Protein AF-V5IKY0-F1 (afdb_monomer)

Organism: Neurospora crassa (strain ATCC 24698 / 74-OR23-1A / CBS 708.71 / DSM 1257 / FGSC 987) (NCBI:txid367110)

Solvent-accessible surface area (backbone atoms only — not comparable to full-atom values): 5507 Å² total; per-residue (Å²): 133,89,80,77,72,56,69,64,59,56,53,51,50,48,50,53,59,72,64,50,70,71,56,73,62,56,50,49,55,54,49,50,49,47,51,54,20,26,49,53,33,46,46,25,71,75,68,66,54,71,78,60,43,70,78,76,24,55,97,40,69,65,51,28,53,50,50,53,53,44,34,50,51,6,44,52,51,47,53,51,50,51,54,50,45,69,68,35,95,85,50,78,88,82,126

Mean predicted aligned error: 13.79 Å

InterPro domains:
  IPR013726 Mitofissin [PF08520] (23-93)
  IPR013726 Mitofissin [PTHR28075] (22-95)

Secondary structure (DSSP, 8-state):
------HHHHHHHHHHHHT---HHHHHHHHHHHHHHHHHHHHHHHHH-----HHHHHTT-HHHHHHHHHHHHHHHHHHHHHHHHHHHSTTS----

pLDDT: mean 70.89, std 10.02, range [42.72, 86.12]

Sequence (95 aa):
MVVGTPKFLASLALLFFILRPNLGRLSHYAFDAVLLSAFLAGMKRSTGLTFKTDKVAGENKEVGKWVDKYLGVGEWVMDQSVAIAGSSGWFDRTR

Foldseek 3Di:
DDPPPPVVVVVVVVVVVVVPPPCVVVVVVVVVLLVVLLVLLVCCVVVVDDPPLCVVQPVNPVSSVVNVVSNVSSVVVNVVVVVVLVVDPPDDPDD

Structure (mmCIF, N/CA/C/O backbone):
data_AF-V5IKY0-F1
#
_entry.id   AF-V5IKY0-F1
#
loop_
_atom_site.group_PDB
_atom_site.id
_atom_site.type_symbol
_atom_site.label_atom_id
_atom_site.label_alt_id
_atom_site.label_comp_id
_atom_site.label_asym_id
_atom_site.label_entity_id
_atom_site.label_seq_id
_atom_site.pdbx_PDB_ins_code
_atom_site.Cartn_x
_atom_site.Cartn_y
_atom_site.Cartn_z
_atom_site.occupancy
_atom_site.B_iso_or_equiv
_atom_site.auth_seq_id
_atom_site.auth_comp_id
_atom_site.auth_asym_id
_atom_site.auth_atom_id
_atom_site.pdbx_PDB_model_num
ATOM 1 N N . MET A 1 1 ? 48.083 -25.602 20.520 1.00 42.72 1 MET A N 1
ATOM 2 C CA . MET A 1 1 ? 48.147 -24.221 19.993 1.00 42.72 1 MET A CA 1
ATOM 3 C C . MET A 1 1 ? 46.883 -23.497 20.420 1.00 42.72 1 MET A C 1
ATOM 5 O O . MET A 1 1 ? 45.794 -23.942 20.092 1.00 42.72 1 MET A O 1
ATOM 9 N N . VAL A 1 2 ? 47.042 -22.470 21.251 1.00 53.22 2 VAL A N 1
ATOM 10 C CA . VAL A 1 2 ? 45.965 -21.684 21.863 1.00 53.22 2 VAL A CA 1
ATOM 11 C C . VAL A 1 2 ? 45.316 -20.812 20.791 1.00 53.22 2 VAL A C 1
ATOM 13 O O . VAL A 1 2 ? 45.940 -19.869 20.321 1.00 53.22 2 VAL A O 1
ATOM 16 N N . VAL A 1 3 ? 44.064 -21.087 20.430 1.00 61.19 3 VAL A N 1
ATOM 17 C CA . VAL A 1 3 ? 43.195 -20.067 19.826 1.00 61.19 3 VAL A CA 1
ATOM 18 C C . VAL A 1 3 ? 42.162 -19.714 20.883 1.00 61.19 3 VAL A C 1
ATOM 20 O O . VAL A 1 3 ? 41.017 -20.150 20.857 1.00 61.19 3 VAL A O 1
ATOM 23 N N . GLY A 1 4 ? 42.622 -18.982 21.898 1.00 61.62 4 GLY A N 1
ATOM 24 C CA . GLY A 1 4 ? 41.743 -18.335 22.856 1.00 61.62 4 GLY A CA 1
ATOM 25 C C . GLY A 1 4 ? 41.001 -17.234 22.119 1.00 61.62 4 GLY A C 1
ATOM 26 O O . GLY A 1 4 ? 41.492 -16.112 22.033 1.00 61.62 4 GLY A O 1
ATOM 27 N N . THR A 1 5 ? 39.845 -17.559 21.543 1.00 63.78 5 THR A N 1
ATOM 28 C CA . THR A 1 5 ? 38.942 -16.546 21.002 1.00 63.78 5 THR A CA 1
ATOM 29 C C . THR A 1 5 ? 38.670 -15.538 22.119 1.00 63.78 5 THR A C 1
ATOM 31 O O . THR A 1 5 ? 38.239 -15.952 23.203 1.00 63.78 5 THR A O 1
ATOM 34 N N . PRO A 1 6 ? 38.946 -14.239 21.923 1.00 71.88 6 PRO A N 1
ATOM 35 C CA . PRO A 1 6 ? 38.710 -13.254 22.965 1.00 71.88 6 PRO A CA 1
ATOM 36 C C . PRO A 1 6 ? 37.224 -13.298 23.326 1.00 71.88 6 PRO A C 1
ATOM 38 O O . PRO A 1 6 ? 36.358 -13.190 22.458 1.00 71.88 6 PRO A O 1
ATOM 41 N N . LYS A 1 7 ? 36.924 -13.472 24.617 1.00 71.25 7 LYS A N 1
ATOM 42 C CA . LYS A 1 7 ? 35.554 -13.571 25.160 1.00 71.25 7 LYS A CA 1
ATOM 43 C C . LYS A 1 7 ? 34.662 -12.402 24.700 1.00 71.25 7 LYS A C 1
ATOM 45 O O . LYS A 1 7 ? 33.454 -12.557 24.564 1.00 71.25 7 LYS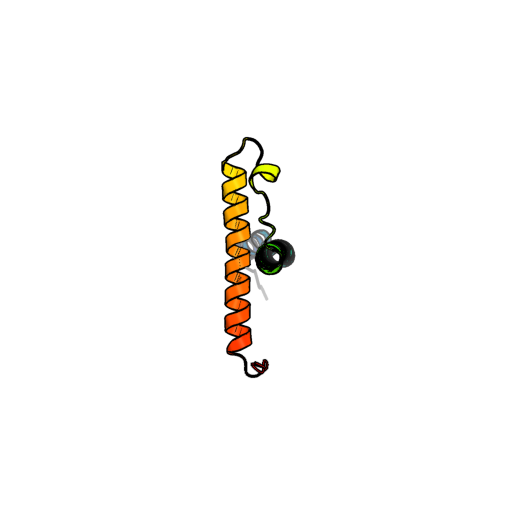 A O 1
ATOM 50 N N . PHE A 1 8 ? 35.280 -11.260 24.388 1.00 73.44 8 PHE A N 1
ATOM 51 C CA . PHE A 1 8 ? 34.653 -10.086 23.784 1.00 73.44 8 PHE A CA 1
ATOM 52 C C . PHE A 1 8 ? 34.068 -10.343 22.386 1.00 73.44 8 PHE A C 1
ATOM 54 O O . PHE A 1 8 ? 32.939 -9.941 22.126 1.00 73.44 8 PHE A O 1
ATOM 61 N N . LEU A 1 9 ? 34.781 -11.057 21.506 1.00 77.00 9 LEU A N 1
ATOM 62 C CA . LEU A 1 9 ? 34.274 -11.389 20.169 1.00 77.00 9 LEU A CA 1
ATOM 63 C C . LEU A 1 9 ? 33.105 -12.376 20.237 1.00 77.00 9 LEU A C 1
ATOM 65 O O . LEU A 1 9 ? 32.159 -12.239 19.470 1.00 77.00 9 LEU A O 1
ATOM 69 N N . ALA A 1 10 ? 33.129 -13.319 21.184 1.00 80.25 10 ALA A N 1
ATOM 70 C CA . ALA A 1 10 ? 32.004 -14.223 21.417 1.00 80.25 10 ALA A CA 1
ATOM 71 C C . ALA A 1 10 ? 30.761 -13.460 21.909 1.00 80.25 10 ALA A C 1
ATOM 73 O O . ALA A 1 10 ? 29.680 -13.656 21.364 1.00 80.25 10 ALA A O 1
ATOM 74 N N . SER A 1 11 ? 30.921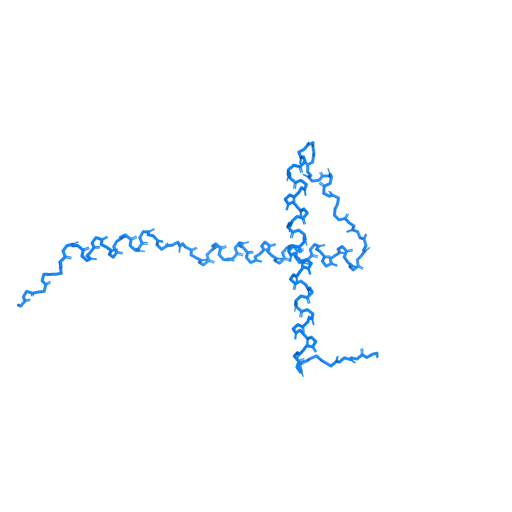 -12.539 22.868 1.00 78.50 11 SER A N 1
ATOM 75 C CA . SER A 1 11 ? 29.826 -11.685 23.359 1.00 78.50 11 SER A CA 1
ATOM 76 C C . SER A 1 11 ? 29.269 -10.758 22.273 1.00 78.50 11 SER A C 1
ATOM 78 O O . SER A 1 11 ? 28.058 -10.590 22.160 1.00 78.50 11 SER A O 1
ATOM 80 N N . LEU A 1 12 ? 30.141 -10.189 21.438 1.00 79.25 12 LEU A N 1
ATOM 81 C CA . LEU A 1 12 ? 29.757 -9.335 20.318 1.00 79.25 12 LEU A CA 1
ATOM 82 C C . LEU A 1 12 ? 29.006 -10.126 19.233 1.00 79.25 12 LEU A C 1
ATOM 84 O O .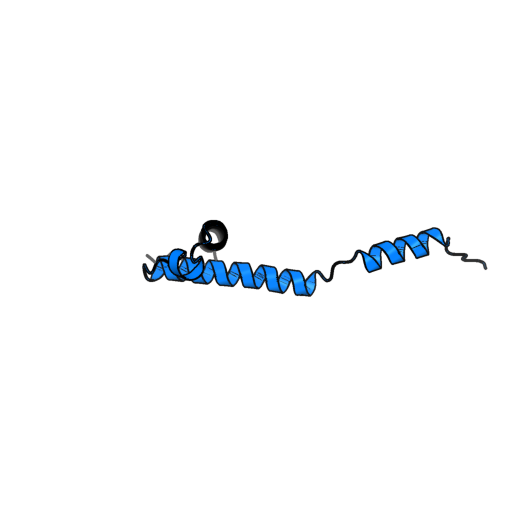 LEU A 1 12 ? 27.980 -9.668 18.741 1.00 79.25 12 LEU A O 1
ATOM 88 N N . ALA A 1 13 ? 29.459 -11.338 18.901 1.00 78.62 13 ALA A N 1
ATOM 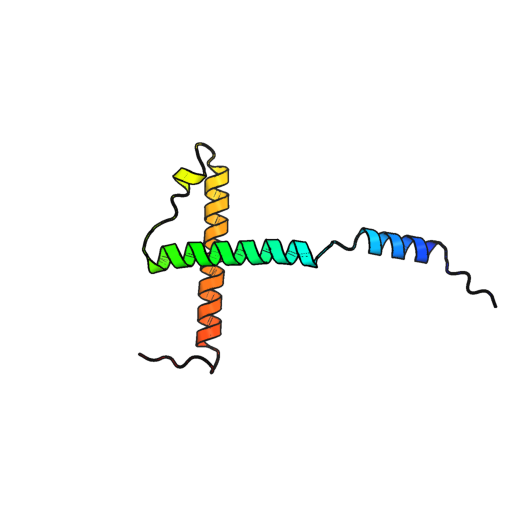89 C CA . ALA A 1 13 ? 28.757 -12.229 17.976 1.00 78.62 13 ALA A CA 1
ATOM 90 C C . ALA A 1 13 ? 27.380 -12.6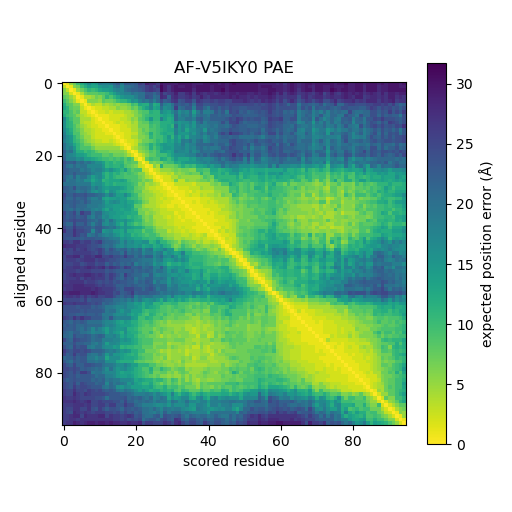61 18.515 1.00 78.62 13 ALA A C 1
ATOM 92 O O . ALA A 1 13 ? 26.423 -12.751 17.749 1.00 78.62 13 ALA A O 1
ATOM 93 N N . LEU A 1 14 ? 27.258 -12.868 19.830 1.00 76.69 14 LEU A N 1
ATOM 94 C CA . LEU A 1 14 ? 25.995 -13.185 20.504 1.00 76.69 14 LEU A CA 1
ATOM 95 C C . LEU A 1 14 ? 25.036 -11.986 20.492 1.00 76.69 14 LEU A C 1
ATOM 97 O O . LEU A 1 14 ? 23.852 -12.157 20.217 1.00 76.69 14 LEU A O 1
ATOM 101 N N . LEU A 1 15 ? 25.555 -10.769 20.690 1.00 78.12 15 LEU A N 1
ATOM 102 C CA . LEU A 1 15 ? 24.802 -9.524 20.527 1.00 78.12 15 LEU A CA 1
ATOM 103 C C . LEU A 1 15 ? 24.285 -9.378 19.090 1.00 78.12 15 LEU A C 1
ATOM 105 O O . LEU A 1 15 ? 23.106 -9.102 18.909 1.00 78.12 15 LEU A O 1
ATOM 109 N N . PHE A 1 16 ? 25.121 -9.617 18.072 1.00 74.81 16 PHE A N 1
ATOM 110 C CA . PHE A 1 16 ? 24.703 -9.588 16.664 1.00 74.81 16 PHE A CA 1
ATOM 111 C C . PHE A 1 16 ? 23.703 -10.696 16.309 1.00 74.81 16 PHE A C 1
ATOM 113 O O . PHE A 1 16 ? 22.817 -10.473 15.488 1.00 74.81 16 PHE A O 1
ATOM 120 N N . PHE A 1 17 ? 23.811 -11.877 16.922 1.00 71.62 17 PHE A N 1
ATOM 121 C CA . PHE A 1 17 ? 22.871 -12.980 16.724 1.00 71.62 17 PHE A CA 1
ATOM 122 C C . PHE A 1 17 ? 21.511 -12.707 17.385 1.00 71.62 17 PHE A C 1
ATOM 124 O O . PHE A 1 17 ? 20.479 -12.954 16.768 1.00 71.62 17 PHE A O 1
ATOM 131 N N . ILE A 1 18 ? 21.499 -12.131 18.593 1.00 72.00 18 ILE A N 1
ATOM 132 C CA . ILE A 1 18 ? 20.282 -11.679 19.293 1.00 72.00 18 ILE A CA 1
ATOM 133 C C . ILE A 1 18 ? 19.655 -10.472 18.582 1.00 72.00 18 ILE A C 1
ATOM 135 O O . ILE A 1 18 ? 18.433 -10.374 18.492 1.00 72.00 18 ILE A O 1
ATOM 139 N N . LEU A 1 19 ? 20.480 -9.569 18.044 1.00 73.81 19 LEU A N 1
ATOM 140 C CA . LEU A 1 19 ? 20.038 -8.413 17.266 1.00 73.81 19 LEU A CA 1
ATOM 141 C C . LEU A 1 19 ? 19.642 -8.758 15.836 1.00 73.81 19 LEU A C 1
ATOM 143 O O . LEU A 1 19 ? 19.151 -7.859 15.162 1.00 73.81 19 LEU A O 1
ATOM 147 N N . ARG A 1 20 ? 19.838 -9.993 15.347 1.00 68.12 20 ARG A N 1
ATOM 148 C CA . ARG A 1 20 ? 19.395 -10.382 14.005 1.00 68.12 20 ARG A CA 1
ATOM 149 C C . ARG A 1 20 ? 17.869 -10.441 14.032 1.00 68.12 20 ARG A C 1
ATOM 151 O O . ARG A 1 20 ? 17.312 -11.424 14.526 1.00 68.12 20 ARG A O 1
ATOM 158 N N . PRO A 1 21 ? 17.157 -9.428 13.510 1.00 67.31 21 PRO A N 1
ATOM 159 C CA . PRO A 1 21 ? 15.714 -9.518 13.451 1.00 67.31 21 PRO A CA 1
ATOM 160 C C . PRO A 1 21 ? 15.390 -10.682 12.510 1.00 67.31 21 PRO A C 1
ATOM 162 O O . PRO A 1 21 ? 16.125 -10.956 11.557 1.00 67.31 21 PRO A O 1
ATOM 165 N N . ASN A 1 22 ? 14.295 -11.392 12.761 1.00 64.06 22 ASN A N 1
ATOM 166 C CA . ASN A 1 22 ? 13.798 -12.423 11.853 1.00 64.06 22 ASN A CA 1
ATOM 167 C C . ASN A 1 22 ? 13.245 -11.756 10.574 1.00 64.06 22 ASN A C 1
ATOM 169 O O . ASN A 1 22 ? 12.031 -11.723 10.370 1.00 64.06 22 ASN A O 1
ATOM 173 N N . LEU A 1 23 ? 14.133 -11.196 9.735 1.00 63.31 23 LEU A N 1
ATOM 174 C CA . LEU A 1 23 ? 13.790 -10.394 8.555 1.00 63.31 23 LEU A CA 1
ATOM 175 C C . LEU A 1 23 ? 12.851 -11.152 7.612 1.00 63.31 23 LEU A C 1
ATOM 177 O O . LEU A 1 23 ? 11.948 -10.546 7.062 1.00 63.31 23 LEU A O 1
ATOM 181 N N . GLY A 1 24 ? 12.987 -12.475 7.483 1.00 64.31 24 GLY A N 1
ATOM 182 C CA . GLY A 1 24 ? 12.186 -13.254 6.532 1.00 64.31 24 GLY A CA 1
ATOM 183 C C . GLY A 1 24 ? 10.672 -13.167 6.758 1.00 64.31 24 GLY A C 1
ATOM 184 O O . GLY A 1 24 ? 9.920 -12.946 5.816 1.00 64.31 24 GLY A O 1
ATOM 185 N N . ARG A 1 25 ? 10.199 -13.284 8.007 1.00 67.06 25 ARG A N 1
ATOM 186 C CA . ARG A 1 25 ? 8.752 -13.233 8.300 1.00 67.06 25 ARG A CA 1
ATOM 187 C C . ARG A 1 25 ? 8.223 -11.807 8.348 1.00 67.06 25 ARG A C 1
ATOM 189 O O . ARG A 1 25 ? 7.125 -11.555 7.870 1.00 67.06 25 ARG A O 1
ATOM 196 N N . LEU A 1 26 ? 9.017 -10.878 8.880 1.00 72.38 26 LEU A N 1
ATOM 197 C CA . LEU A 1 26 ? 8.647 -9.465 8.913 1.00 72.38 26 LEU A CA 1
ATOM 198 C C . LEU A 1 26 ? 8.506 -8.901 7.492 1.00 72.38 26 LEU A C 1
ATOM 200 O O . LEU A 1 26 ? 7.532 -8.213 7.205 1.00 72.38 26 LEU A O 1
ATO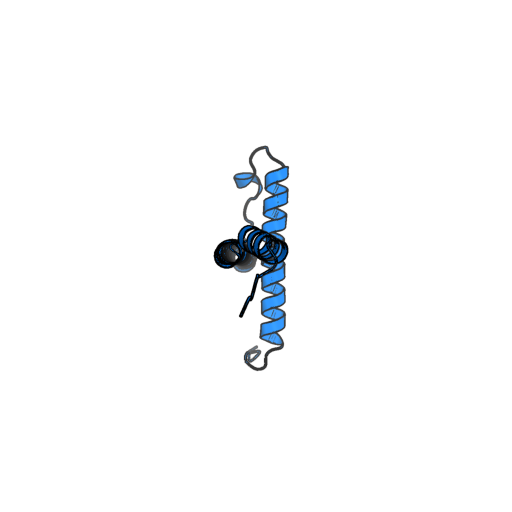M 204 N N . SER A 1 27 ? 9.431 -9.253 6.595 1.00 73.31 27 SER A N 1
ATOM 205 C CA . SER A 1 27 ? 9.355 -8.889 5.181 1.00 73.31 27 SER A CA 1
ATOM 206 C C . SER A 1 27 ? 8.132 -9.491 4.502 1.00 73.31 27 SER A C 1
ATOM 208 O O . SER A 1 27 ? 7.500 -8.788 3.725 1.00 73.31 27 SER A O 1
ATOM 210 N N . HIS A 1 28 ? 7.745 -10.733 4.816 1.00 77.75 28 HIS A N 1
ATOM 211 C CA . HIS A 1 28 ? 6.519 -11.314 4.261 1.00 77.75 28 HIS A CA 1
ATOM 212 C C . HIS A 1 28 ? 5.257 -10.561 4.686 1.00 77.75 28 HIS A C 1
ATOM 214 O O . HIS A 1 28 ? 4.446 -10.249 3.824 1.00 77.75 28 HIS A O 1
ATOM 220 N N . TYR A 1 29 ? 5.109 -10.201 5.964 1.00 77.06 29 TYR A N 1
ATOM 221 C CA . TYR A 1 29 ? 3.947 -9.422 6.408 1.00 77.06 29 TYR A CA 1
ATOM 222 C C . TYR A 1 29 ? 3.942 -8.001 5.842 1.00 77.06 29 TYR A C 1
ATOM 224 O O . TYR A 1 29 ? 2.892 -7.496 5.461 1.00 77.06 29 TYR A O 1
ATOM 232 N N . ALA A 1 30 ? 5.109 -7.357 5.751 1.00 78.56 30 ALA A N 1
ATOM 233 C CA . ALA A 1 30 ? 5.223 -6.038 5.138 1.00 78.56 30 ALA A CA 1
ATOM 234 C C . ALA A 1 30 ? 4.908 -6.077 3.633 1.00 78.56 30 ALA A C 1
ATOM 236 O O . ALA A 1 30 ? 4.244 -5.182 3.117 1.00 78.56 30 ALA A O 1
ATOM 237 N N . PHE A 1 31 ? 5.352 -7.123 2.935 1.00 80.00 31 PHE A N 1
ATOM 238 C CA . PHE A 1 31 ? 5.072 -7.317 1.517 1.00 80.00 31 PHE A CA 1
ATOM 239 C C . PHE A 1 31 ? 3.590 -7.604 1.271 1.00 80.00 31 PHE A C 1
ATOM 241 O O . PHE A 1 31 ? 2.986 -6.965 0.415 1.00 80.00 31 PHE A O 1
ATOM 248 N N . ASP A 1 32 ? 2.987 -8.493 2.062 1.00 79.38 32 ASP A N 1
ATOM 249 C CA . ASP A 1 32 ? 1.557 -8.802 1.982 1.00 79.38 32 ASP A CA 1
ATOM 250 C C . ASP A 1 32 ? 0.698 -7.568 2.279 1.00 79.38 32 ASP A C 1
ATOM 252 O O . ASP A 1 32 ? -0.273 -7.295 1.580 1.00 79.38 32 ASP A O 1
ATOM 256 N N . ALA A 1 33 ? 1.119 -6.738 3.234 1.00 83.69 33 ALA A N 1
ATOM 257 C CA . ALA A 1 33 ? 0.453 -5.480 3.521 1.00 83.69 33 ALA A CA 1
ATOM 258 C C . ALA A 1 33 ? 0.460 -4.527 2.303 1.00 83.69 33 ALA A C 1
ATOM 260 O O . ALA A 1 33 ? -0.565 -3.970 1.898 1.00 83.69 33 ALA A O 1
ATOM 261 N N . VAL A 1 34 ? 1.610 -4.387 1.645 1.00 80.81 34 VAL A N 1
ATOM 262 C CA . VAL A 1 34 ? 1.719 -3.575 0.427 1.00 80.81 34 VAL A CA 1
ATOM 263 C C . VAL A 1 34 ? 0.876 -4.153 -0.714 1.00 80.81 34 VAL A C 1
ATOM 265 O O . VAL A 1 34 ? 0.192 -3.393 -1.398 1.00 80.81 34 VAL A O 1
ATOM 268 N N . LEU A 1 35 ? 0.867 -5.477 -0.897 1.00 82.81 35 LEU A N 1
ATOM 269 C CA . LEU A 1 35 ? 0.038 -6.144 -1.905 1.00 82.81 35 LEU A CA 1
ATOM 270 C C . LEU A 1 35 ? -1.453 -5.930 -1.652 1.00 82.81 35 LEU A C 1
ATOM 272 O O . LEU A 1 35 ? -2.184 -5.566 -2.572 1.00 82.81 35 LEU A O 1
ATOM 276 N N . LEU A 1 36 ? -1.898 -6.111 -0.409 1.00 82.19 36 LEU A N 1
ATOM 277 C CA . LEU A 1 36 ? -3.286 -5.902 -0.016 1.00 82.19 36 LEU A CA 1
ATOM 278 C C . LEU A 1 36 ? -3.703 -4.448 -0.267 1.00 82.19 36 LEU A C 1
ATOM 280 O O . LEU A 1 36 ? -4.791 -4.193 -0.779 1.00 82.19 36 LEU A O 1
ATOM 284 N N . SER A 1 37 ? -2.820 -3.494 0.042 1.00 81.12 37 SER A N 1
ATOM 285 C CA . SER A 1 37 ? -3.045 -2.081 -0.252 1.00 81.12 37 SER A CA 1
ATOM 286 C C . SER A 1 37 ? -3.151 -1.803 -1.755 1.00 81.12 37 SER A C 1
ATOM 288 O O . SER A 1 37 ? -4.116 -1.180 -2.200 1.00 81.12 37 SER A O 1
ATOM 290 N N . ALA A 1 38 ? -2.197 -2.292 -2.551 1.00 83.31 38 ALA A N 1
ATOM 291 C CA . ALA A 1 38 ? -2.192 -2.117 -4.002 1.00 83.31 38 ALA A CA 1
ATOM 292 C C . ALA A 1 38 ? -3.424 -2.758 -4.655 1.00 83.31 38 ALA A C 1
ATOM 294 O O . ALA A 1 38 ? -4.006 -2.187 -5.577 1.00 83.31 38 ALA A O 1
ATOM 295 N N . PHE A 1 39 ? -3.873 -3.903 -4.137 1.00 82.06 39 PHE A N 1
ATOM 296 C CA . PHE A 1 39 ? -5.090 -4.577 -4.574 1.00 82.06 39 PHE A CA 1
ATOM 297 C C . PHE A 1 39 ? -6.351 -3.763 -4.251 1.00 82.06 39 PHE A C 1
ATOM 299 O O . PHE A 1 39 ? -7.176 -3.536 -5.133 1.00 82.06 39 PHE A O 1
ATOM 306 N N . LEU A 1 40 ? -6.483 -3.254 -3.022 1.00 76.12 40 LEU A N 1
ATOM 307 C CA . LEU A 1 40 ? -7.604 -2.398 -2.610 1.00 76.12 40 LEU A CA 1
ATOM 308 C C . LEU A 1 40 ? -7.640 -1.072 -3.387 1.00 76.12 40 LEU A C 1
ATOM 310 O O . LEU A 1 40 ? -8.707 -0.638 -3.829 1.00 76.12 40 LEU A O 1
ATOM 314 N N . ALA A 1 41 ? -6.480 -0.448 -3.602 1.00 79.75 41 ALA A N 1
ATOM 315 C CA . ALA A 1 41 ? -6.341 0.749 -4.427 1.00 79.75 41 ALA A CA 1
ATOM 316 C C . ALA A 1 41 ? -6.691 0.465 -5.900 1.00 79.75 41 ALA A C 1
ATOM 318 O O . ALA A 1 41 ? -7.431 1.228 -6.527 1.00 79.75 41 ALA A O 1
ATOM 319 N N . GLY A 1 42 ? -6.239 -0.673 -6.436 1.00 75.12 42 GLY A N 1
ATOM 320 C CA . GLY A 1 42 ? -6.581 -1.150 -7.775 1.00 75.12 42 GLY A CA 1
ATOM 321 C C . GLY A 1 42 ? -8.081 -1.401 -7.947 1.00 75.12 42 GLY A C 1
ATOM 322 O O . GLY A 1 42 ? -8.669 -0.938 -8.922 1.00 75.12 42 GLY A O 1
ATOM 323 N N . MET A 1 43 ? -8.736 -2.042 -6.972 1.00 77.81 43 MET A N 1
ATOM 324 C CA . MET A 1 43 ? -10.192 -2.218 -6.955 1.00 77.81 43 MET A CA 1
ATOM 325 C C . MET A 1 43 ? -10.920 -0.873 -6.942 1.00 77.81 43 MET A C 1
ATOM 327 O O . MET A 1 43 ? -11.835 -0.677 -7.744 1.00 77.81 43 MET A O 1
ATOM 331 N N . LYS A 1 44 ? -10.494 0.080 -6.101 1.00 70.25 44 LYS A N 1
ATOM 332 C CA . LYS A 1 44 ? -11.050 1.444 -6.074 1.00 70.25 44 LYS A CA 1
ATOM 333 C C . LYS A 1 44 ? -10.946 2.127 -7.439 1.00 70.25 44 LYS A C 1
ATOM 335 O O . LYS A 1 44 ? -11.904 2.764 -7.870 1.00 70.25 44 LYS A O 1
ATOM 340 N N . ARG A 1 45 ? -9.819 1.972 -8.139 1.00 67.56 45 ARG A N 1
ATOM 341 C CA . ARG A 1 45 ? -9.585 2.571 -9.463 1.00 67.56 45 ARG A CA 1
ATOM 342 C C . ARG A 1 45 ? -10.336 1.861 -10.593 1.00 67.56 45 ARG A C 1
ATOM 344 O O . ARG A 1 45 ? -10.836 2.530 -11.487 1.00 67.56 45 ARG A O 1
ATOM 351 N N . SER A 1 46 ? -10.441 0.532 -10.546 1.00 64.06 46 SER A N 1
ATOM 352 C CA . SER A 1 46 ? -11.077 -0.276 -11.597 1.00 64.06 46 SER A CA 1
ATOM 353 C C . SER A 1 46 ? -12.599 -0.360 -11.473 1.00 64.06 46 SER A C 1
ATOM 355 O O . SER A 1 46 ? -13.270 -0.577 -12.476 1.00 64.06 46 SER A O 1
ATOM 357 N N . THR A 1 47 ? -13.150 -0.232 -10.263 1.00 61.00 47 THR A N 1
ATOM 358 C CA . THR A 1 47 ? -14.596 -0.375 -10.005 1.00 61.00 47 THR A CA 1
ATOM 359 C C . THR A 1 47 ? -15.261 0.927 -9.559 1.00 61.00 47 THR A C 1
ATOM 361 O O . THR A 1 47 ? -16.485 1.003 -9.514 1.00 61.00 47 THR A O 1
ATOM 364 N N . GLY A 1 48 ? -14.481 1.958 -9.208 1.00 56.31 48 GLY A N 1
ATOM 365 C CA . GLY A 1 48 ? -14.992 3.215 -8.653 1.00 56.31 48 GLY A CA 1
ATOM 366 C C .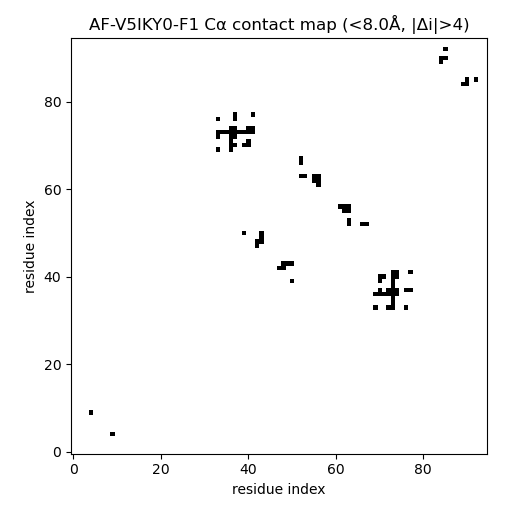 GLY A 1 48 ? -15.514 3.102 -7.214 1.00 56.31 48 GLY A C 1
ATOM 367 O O . GLY A 1 48 ? -15.964 4.099 -6.648 1.00 56.31 48 GLY A O 1
ATOM 368 N N . LEU A 1 49 ? -15.454 1.916 -6.591 1.00 57.06 49 LEU A N 1
ATOM 369 C CA . LEU A 1 49 ? -15.847 1.728 -5.197 1.00 57.06 49 LEU A CA 1
ATOM 370 C C . LEU A 1 49 ? -14.750 2.268 -4.274 1.00 57.06 49 LEU A C 1
ATOM 372 O O . LEU A 1 49 ? -13.740 1.617 -4.014 1.00 57.06 49 LEU A O 1
ATOM 376 N N . THR A 1 50 ? -14.964 3.467 -3.739 1.00 57.72 50 THR A N 1
ATOM 377 C CA . THR A 1 50 ? -14.152 3.987 -2.635 1.00 57.72 50 THR A CA 1
ATOM 378 C C . THR A 1 50 ? -14.337 3.099 -1.409 1.00 57.72 50 THR A C 1
ATOM 380 O O . THR A 1 50 ? -15.454 2.936 -0.908 1.00 57.72 50 THR A O 1
ATOM 383 N N . PHE A 1 51 ? -13.231 2.543 -0.909 1.00 59.47 51 PHE A N 1
ATOM 384 C CA . PHE A 1 51 ? -13.199 1.881 0.388 1.00 59.47 51 PHE A CA 1
ATOM 385 C C . PHE A 1 51 ? -13.636 2.912 1.431 1.00 59.47 51 PHE A C 1
ATOM 387 O O . PHE A 1 51 ? -12.963 3.924 1.619 1.00 59.47 51 PHE A O 1
ATOM 394 N N . LYS A 1 52 ? -14.815 2.718 2.035 1.00 59.69 52 LYS A N 1
ATOM 395 C CA . LYS A 1 52 ? -15.354 3.656 3.024 1.00 59.69 52 LYS A CA 1
ATOM 396 C C . LYS A 1 52 ? -14.515 3.548 4.290 1.00 59.69 52 LYS A C 1
ATOM 398 O O . LYS A 1 52 ? -14.846 2.775 5.188 1.00 59.69 52 LYS A O 1
ATOM 403 N N . THR A 1 53 ? -13.437 4.322 4.348 1.00 58.88 53 THR A N 1
ATOM 404 C CA . THR A 1 53 ? -12.584 4.451 5.528 1.00 58.88 53 THR A CA 1
ATOM 405 C C . THR A 1 53 ? -13.397 4.910 6.735 1.00 58.88 53 THR A C 1
ATOM 407 O O . THR A 1 53 ? -13.128 4.436 7.826 1.00 58.88 53 THR A O 1
ATOM 410 N N . ASP A 1 54 ? -14.503 5.638 6.539 1.00 54.38 54 ASP A N 1
ATOM 411 C CA . ASP A 1 54 ? -15.509 5.943 7.572 1.00 54.38 54 ASP A CA 1
ATOM 412 C C . ASP A 1 54 ? -16.160 4.714 8.236 1.00 54.38 54 ASP A C 1
ATOM 414 O O . ASP A 1 54 ? -16.437 4.725 9.432 1.00 54.38 54 ASP A O 1
ATOM 418 N N . LYS A 1 55 ? -16.415 3.629 7.488 1.00 57.28 55 LYS A N 1
ATOM 419 C CA . LYS A 1 55 ? -17.031 2.403 8.039 1.00 57.28 55 LYS A CA 1
ATOM 420 C C . LYS A 1 55 ? -16.029 1.545 8.814 1.00 57.28 55 LYS A C 1
ATOM 422 O O . LYS A 1 55 ? -16.442 0.802 9.697 1.00 57.28 55 LYS A O 1
ATOM 427 N N . VAL A 1 56 ? -14.745 1.633 8.465 1.00 55.03 56 VAL A N 1
ATOM 428 C CA . VAL A 1 56 ? -13.646 0.887 9.105 1.00 55.03 56 VAL A CA 1
ATOM 429 C C . VAL A 1 56 ? -13.027 1.672 10.264 1.00 55.03 56 VAL A C 1
ATOM 431 O O . VAL A 1 56 ? -12.597 1.073 11.243 1.00 55.03 56 VAL A O 1
ATOM 434 N N . ALA A 1 57 ? -13.006 3.003 10.186 1.00 51.53 57 ALA A N 1
ATOM 435 C CA . ALA A 1 57 ? -12.420 3.864 11.205 1.00 51.53 57 ALA A CA 1
ATOM 436 C C . ALA A 1 57 ? -13.284 3.988 12.465 1.00 51.53 57 ALA A C 1
ATOM 438 O O . ALA A 1 57 ? -12.741 4.235 13.544 1.00 51.53 57 ALA A O 1
ATOM 439 N N . GLY A 1 58 ? -14.612 3.834 12.357 1.00 58.00 58 GLY A N 1
ATOM 440 C CA . GLY A 1 58 ? -15.508 4.233 13.446 1.00 58.00 58 GLY A CA 1
ATOM 441 C C . GLY A 1 58 ? -15.204 5.669 13.904 1.00 58.00 58 GLY A C 1
ATOM 442 O O . GLY A 1 58 ? -14.568 6.437 13.187 1.00 58.00 58 GLY A O 1
ATOM 443 N N . GLU A 1 59 ? -15.597 6.051 15.117 1.00 54.00 59 GLU A N 1
ATOM 444 C CA . GLU A 1 59 ? -15.373 7.405 15.663 1.00 54.00 59 GLU A CA 1
ATOM 445 C C . GLU A 1 59 ? -13.882 7.820 15.789 1.00 54.00 59 GLU A C 1
ATOM 447 O O . GLU A 1 59 ? -13.578 8.961 16.142 1.00 54.00 59 GLU A O 1
ATOM 452 N N . ASN A 1 60 ? -12.926 6.944 15.450 1.00 58.06 60 ASN A N 1
ATOM 453 C CA . ASN A 1 60 ? -11.493 7.210 15.534 1.00 58.06 60 ASN A CA 1
ATOM 454 C C . ASN A 1 60 ? -10.919 7.758 14.216 1.00 58.06 60 ASN A C 1
ATOM 456 O O . ASN A 1 60 ? -10.420 7.025 13.359 1.00 58.06 60 ASN A O 1
ATOM 460 N N . LYS A 1 61 ? -10.879 9.094 14.108 1.00 65.00 61 LYS A N 1
ATOM 461 C CA . LYS A 1 61 ? -10.237 9.847 13.005 1.00 65.00 61 LYS A CA 1
ATOM 462 C C . LYS A 1 61 ? -8.795 9.423 12.693 1.00 65.00 61 LYS A C 1
ATOM 464 O O . LYS A 1 61 ? -8.328 9.620 11.572 1.00 65.00 61 LYS A O 1
ATOM 469 N N . GLU A 1 62 ? -8.070 8.874 13.663 1.00 68.25 62 GLU A N 1
ATOM 470 C CA . GLU A 1 62 ? -6.692 8.411 13.470 1.00 68.25 62 GLU A CA 1
ATOM 471 C C . GLU A 1 62 ? -6.618 7.143 12.617 1.00 68.25 62 GLU A C 1
ATOM 473 O O . GLU A 1 62 ? -5.759 7.049 11.741 1.00 68.25 62 GLU A O 1
ATOM 478 N N . VAL A 1 63 ? -7.559 6.213 12.800 1.00 67.56 63 VAL A N 1
ATOM 479 C CA . VAL A 1 63 ? -7.632 4.970 12.020 1.00 67.56 63 VAL A CA 1
ATOM 480 C C . VAL A 1 63 ? -7.962 5.288 10.564 1.00 67.56 63 VAL A C 1
ATOM 482 O O . VAL A 1 63 ? -7.312 4.760 9.667 1.00 67.56 63 VAL A O 1
ATOM 485 N N . GLY A 1 64 ? -8.882 6.228 10.323 1.00 69.38 64 GLY A N 1
ATOM 486 C CA . GLY A 1 64 ? -9.188 6.715 8.974 1.00 69.38 64 GLY A CA 1
ATOM 487 C C . GLY A 1 64 ? -7.948 7.253 8.255 1.00 69.38 64 GLY A C 1
ATOM 488 O O . GLY A 1 64 ? -7.635 6.806 7.156 1.00 69.38 64 GLY A O 1
ATOM 489 N N . LYS A 1 65 ? -7.159 8.110 8.921 1.00 75.50 65 LYS A N 1
ATOM 490 C CA . LYS A 1 65 ? -5.897 8.635 8.365 1.00 75.50 65 LYS A CA 1
ATOM 491 C C . LYS A 1 65 ? -4.859 7.546 8.089 1.00 75.50 65 LYS A C 1
ATOM 493 O O . LYS A 1 65 ? -4.103 7.659 7.126 1.00 75.50 65 LYS A O 1
ATOM 498 N N . TRP A 1 66 ? -4.774 6.523 8.937 1.00 77.00 66 TRP A N 1
ATOM 499 C CA . TRP A 1 66 ? -3.859 5.398 8.729 1.00 77.00 66 TRP A CA 1
ATOM 500 C C . TRP A 1 66 ? -4.272 4.537 7.537 1.00 77.00 66 TRP A C 1
ATOM 502 O O . TRP A 1 66 ? -3.413 4.163 6.742 1.00 77.00 66 TRP A O 1
ATOM 512 N N . VAL A 1 67 ? -5.570 4.279 7.371 1.00 75.19 67 VAL A N 1
ATOM 513 C CA . VAL A 1 67 ? -6.095 3.548 6.213 1.00 75.19 67 VAL A CA 1
ATOM 514 C C . VAL A 1 67 ? -5.928 4.365 4.931 1.00 75.19 67 VAL A C 1
ATOM 516 O O . VAL A 1 67 ? -5.507 3.808 3.923 1.00 75.19 67 VAL A O 1
ATOM 519 N N . ASP A 1 68 ? -6.148 5.681 4.966 1.00 78.38 68 ASP A N 1
ATOM 520 C CA . ASP A 1 68 ? -5.898 6.558 3.815 1.00 78.38 68 ASP A CA 1
ATOM 521 C C . ASP A 1 68 ? -4.420 6.534 3.399 1.00 78.38 68 ASP A C 1
ATOM 523 O O . ASP A 1 68 ? -4.106 6.397 2.216 1.00 78.38 68 ASP A O 1
ATOM 527 N N . LYS A 1 69 ? -3.493 6.597 4.367 1.00 81.38 69 LYS A N 1
ATOM 528 C CA . LYS A 1 69 ? -2.056 6.437 4.093 1.00 81.38 69 LYS A CA 1
ATOM 529 C C . LYS A 1 69 ? -1.741 5.064 3.517 1.00 81.38 69 LYS A C 1
ATOM 531 O O . LYS A 1 69 ? -0.953 4.972 2.581 1.00 81.38 69 LYS A O 1
ATOM 536 N N . TYR A 1 70 ? -2.349 4.015 4.065 1.00 79.12 70 TYR A N 1
ATOM 537 C CA . TYR A 1 70 ? -2.164 2.655 3.587 1.00 79.12 70 TYR A CA 1
ATOM 538 C C . TYR A 1 70 ? -2.595 2.534 2.130 1.00 79.12 70 TYR A C 1
ATOM 540 O O . TYR A 1 70 ? -1.773 2.146 1.311 1.00 79.12 70 TYR A O 1
ATOM 548 N N . LEU A 1 71 ? -3.817 2.953 1.791 1.00 80.56 71 LEU A N 1
ATOM 549 C CA . LEU A 1 71 ? -4.354 2.950 0.426 1.00 80.56 71 LEU A CA 1
ATOM 550 C C . LEU A 1 71 ? -3.525 3.819 -0.534 1.00 80.56 71 LEU A C 1
ATOM 552 O O . LEU A 1 71 ? -3.306 3.422 -1.677 1.00 80.56 71 LEU A O 1
ATOM 556 N N . GLY A 1 72 ? -3.005 4.958 -0.066 1.00 82.56 72 GLY A N 1
ATOM 557 C CA . GLY A 1 72 ? -2.112 5.814 -0.851 1.00 82.56 72 GLY A CA 1
ATOM 558 C C . GLY A 1 72 ? -0.794 5.131 -1.233 1.00 82.56 72 GLY A C 1
ATOM 559 O O . GLY A 1 72 ? -0.311 5.311 -2.350 1.00 82.56 72 GLY A O 1
ATOM 560 N N . VAL A 1 73 ? -0.234 4.290 -0.353 1.00 85.69 73 VAL A N 1
ATOM 561 C CA . VAL A 1 73 ? 0.942 3.464 -0.688 1.00 85.69 73 VAL A CA 1
ATOM 562 C C . VAL A 1 73 ? 0.606 2.475 -1.805 1.00 85.69 73 VAL A C 1
ATOM 564 O O . VAL A 1 73 ? 1.408 2.295 -2.716 1.00 85.69 73 VAL A O 1
ATOM 567 N N . GLY A 1 74 ? -0.582 1.869 -1.778 1.00 82.94 74 GLY A N 1
ATOM 568 C CA . GLY A 1 74 ? -1.031 0.934 -2.807 1.00 82.94 74 GLY A CA 1
ATOM 569 C C . GLY A 1 74 ? -1.185 1.579 -4.181 1.00 82.94 74 GLY A C 1
ATOM 570 O O . GLY A 1 74 ? -0.771 0.998 -5.181 1.00 82.94 74 GLY A O 1
ATOM 571 N N . GLU A 1 75 ? -1.730 2.796 -4.226 1.00 81.31 75 GLU A N 1
ATOM 572 C CA . GLU A 1 75 ? -1.857 3.584 -5.455 1.00 81.31 75 GLU A CA 1
ATOM 573 C C . GLU A 1 75 ? -0.482 3.964 -6.022 1.00 81.31 75 GLU A C 1
ATOM 575 O O . GLU A 1 75 ? -0.225 3.740 -7.203 1.00 81.31 75 GLU A O 1
ATOM 580 N N . TRP A 1 76 ? 0.447 4.408 -5.165 1.00 86.12 76 TRP A N 1
ATOM 581 C CA . TRP A 1 76 ? 1.827 4.695 -5.567 1.00 86.12 76 TRP A CA 1
ATOM 582 C C . TRP A 1 76 ? 2.551 3.456 -6.110 1.00 86.12 76 TRP A C 1
ATOM 584 O O . TRP A 1 76 ? 3.205 3.530 -7.150 1.00 86.12 76 TRP A O 1
ATOM 594 N N . VAL A 1 77 ? 2.412 2.302 -5.445 1.00 85.38 77 VAL A N 1
ATOM 595 C CA . VAL A 1 77 ? 2.999 1.033 -5.908 1.00 85.38 77 VAL A CA 1
ATOM 596 C C . VAL A 1 77 ? 2.409 0.618 -7.252 1.00 85.38 77 VAL A C 1
ATOM 598 O O . VAL A 1 77 ? 3.157 0.203 -8.137 1.00 85.38 77 VAL A O 1
ATOM 601 N N . MET A 1 78 ? 1.096 0.772 -7.439 1.00 82.44 78 MET A N 1
ATOM 602 C CA . MET A 1 78 ? 0.454 0.511 -8.725 1.00 82.44 78 MET A CA 1
ATOM 603 C C . MET A 1 78 ? 0.986 1.431 -9.825 1.00 82.44 78 MET A C 1
ATOM 605 O O . MET A 1 78 ? 1.392 0.939 -10.877 1.00 82.44 78 MET A O 1
ATOM 609 N N . ASP A 1 79 ? 1.068 2.736 -9.583 1.00 83.31 79 ASP A N 1
ATOM 610 C CA . ASP A 1 79 ? 1.570 3.692 -10.572 1.00 83.31 79 ASP A CA 1
ATOM 611 C C . ASP A 1 79 ? 3.036 3.417 -10.947 1.00 83.31 79 ASP A C 1
ATOM 613 O O . ASP A 1 79 ? 3.392 3.437 -12.128 1.00 83.31 79 ASP A O 1
ATOM 617 N N . GLN A 1 80 ? 3.884 3.084 -9.968 1.00 83.06 80 GLN A N 1
ATOM 618 C CA . GLN A 1 80 ? 5.261 2.658 -10.229 1.00 83.06 80 GLN A CA 1
ATOM 619 C C . GLN A 1 80 ? 5.316 1.345 -11.013 1.00 83.06 80 GLN A C 1
ATOM 621 O O . GLN A 1 80 ? 6.108 1.227 -11.945 1.00 83.06 80 GLN A O 1
ATOM 626 N N . SER A 1 81 ? 4.456 0.374 -10.690 1.00 80.19 81 SER A N 1
ATOM 627 C CA . SER A 1 81 ? 4.401 -0.895 -11.421 1.00 80.19 81 SER A CA 1
ATOM 628 C C . SER A 1 81 ? 4.030 -0.688 -12.891 1.00 80.19 81 SER A C 1
ATOM 630 O O . SER A 1 81 ? 4.654 -1.290 -13.759 1.00 80.19 81 SER A O 1
ATOM 632 N N . VAL A 1 82 ? 3.103 0.229 -13.193 1.00 76.88 82 VAL A N 1
ATOM 633 C CA . VAL A 1 82 ? 2.712 0.578 -14.566 1.00 76.88 82 VAL A CA 1
ATOM 634 C C . VAL A 1 82 ? 3.827 1.335 -15.288 1.00 76.88 82 VAL A C 1
ATOM 636 O O . VAL A 1 82 ? 4.079 1.066 -16.460 1.00 76.88 82 VAL A O 1
ATOM 639 N N . ALA A 1 83 ? 4.531 2.247 -14.612 1.00 81.12 83 ALA A N 1
ATOM 640 C CA . ALA A 1 83 ? 5.671 2.962 -15.191 1.00 81.12 83 ALA A CA 1
ATOM 641 C C . ALA A 1 83 ? 6.839 2.015 -15.526 1.00 81.12 83 ALA A C 1
ATOM 643 O O . ALA A 1 83 ? 7.467 2.130 -16.581 1.00 81.12 83 ALA A O 1
ATOM 644 N N . ILE A 1 84 ? 7.100 1.035 -14.659 1.00 78.06 84 ILE A N 1
ATOM 645 C CA . ILE A 1 84 ? 8.105 -0.006 -14.894 1.00 78.06 84 ILE A CA 1
ATOM 646 C C . ILE A 1 84 ? 7.635 -0.947 -16.009 1.00 78.06 84 ILE A C 1
ATOM 648 O O . ILE A 1 84 ? 8.388 -1.199 -16.945 1.00 78.06 84 ILE A O 1
ATOM 652 N N . ALA A 1 85 ? 6.381 -1.403 -15.975 1.00 76.69 85 ALA A N 1
ATOM 653 C CA . ALA A 1 85 ? 5.812 -2.258 -17.014 1.00 76.69 85 ALA A CA 1
ATOM 654 C C . ALA A 1 85 ? 5.854 -1.577 -18.391 1.00 76.69 85 ALA A C 1
ATOM 656 O O . ALA A 1 85 ? 6.313 -2.182 -19.353 1.00 76.69 85 ALA A O 1
ATOM 657 N N . GLY A 1 86 ? 5.481 -0.297 -18.472 1.00 68.94 86 GLY A N 1
ATOM 658 C CA . GLY A 1 86 ? 5.509 0.488 -19.706 1.00 68.94 86 GLY A CA 1
ATOM 659 C C . GLY A 1 86 ? 6.906 0.891 -20.190 1.00 68.94 86 GLY A C 1
ATOM 660 O O . GLY A 1 86 ? 7.051 1.228 -21.361 1.00 68.94 86 GLY A O 1
ATOM 661 N N . SER A 1 87 ? 7.925 0.870 -19.323 1.00 69.75 87 SER A N 1
ATOM 662 C CA . SER A 1 87 ? 9.328 1.095 -19.720 1.00 69.75 87 SER A CA 1
ATOM 663 C C . SER A 1 87 ? 10.081 -0.203 -20.024 1.00 69.75 87 SER A C 1
ATOM 665 O O . SER A 1 87 ? 11.116 -0.176 -20.690 1.00 69.75 87 SER A O 1
ATOM 667 N N . SER A 1 88 ? 9.559 -1.348 -19.581 1.00 62.53 88 SER A N 1
ATOM 668 C CA . SER A 1 88 ? 10.088 -2.658 -19.938 1.00 62.53 88 SER A CA 1
ATOM 669 C C . SER A 1 88 ? 9.651 -3.043 -21.356 1.00 62.53 88 SER A C 1
ATOM 671 O O . SER A 1 88 ? 8.466 -3.021 -21.677 1.00 62.53 88 SER A O 1
ATOM 673 N N . GLY A 1 89 ? 10.592 -3.473 -22.202 1.00 59.44 89 GLY A N 1
ATOM 674 C CA . GLY A 1 89 ? 10.309 -3.977 -23.558 1.00 59.44 89 GLY A CA 1
ATOM 675 C C . GLY A 1 89 ? 9.525 -5.300 -23.612 1.00 59.44 89 GLY A C 1
ATOM 676 O O . GLY A 1 89 ? 9.503 -5.947 -24.652 1.00 59.44 89 GLY A O 1
ATOM 677 N N . TRP A 1 90 ? 8.935 -5.721 -22.487 1.00 60.53 90 TRP A N 1
ATOM 678 C CA . TRP A 1 90 ? 8.099 -6.915 -22.339 1.00 60.53 90 TRP A CA 1
ATOM 679 C C . TRP A 1 90 ? 6.609 -6.617 -22.536 1.00 60.53 90 TRP A C 1
ATOM 681 O O . TRP A 1 90 ? 5.834 -7.543 -22.764 1.00 60.53 90 TRP A O 1
ATOM 691 N N . PHE A 1 91 ? 6.204 -5.346 -22.455 1.00 57.72 91 PHE A N 1
ATOM 692 C CA . PHE A 1 91 ? 4.829 -4.927 -22.700 1.00 57.72 91 PHE A CA 1
ATOM 693 C C . PHE A 1 91 ? 4.746 -4.160 -24.013 1.00 57.72 91 PHE A C 1
ATOM 695 O O . PHE A 1 91 ? 5.295 -3.068 -24.153 1.00 57.72 91 PHE A O 1
ATOM 702 N N . ASP A 1 92 ? 4.021 -4.731 -24.969 1.00 60.06 92 ASP A N 1
ATOM 703 C CA . ASP A 1 92 ? 3.624 -4.012 -26.170 1.00 60.06 92 ASP A CA 1
ATOM 704 C C . ASP A 1 92 ? 2.416 -3.122 -25.847 1.00 60.06 92 ASP A C 1
ATOM 706 O O . ASP A 1 92 ? 1.437 -3.555 -25.225 1.00 60.06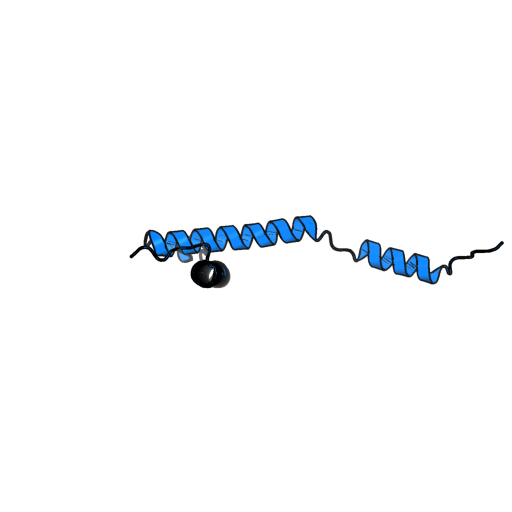 92 ASP A O 1
ATOM 710 N N . ARG A 1 93 ? 2.481 -1.851 -26.244 1.00 57.94 93 ARG A N 1
ATOM 711 C CA . ARG A 1 93 ? 1.420 -0.873 -25.995 1.00 57.94 93 ARG A CA 1
ATOM 712 C C . ARG A 1 93 ? 0.358 -1.047 -27.077 1.00 57.94 93 ARG A C 1
ATOM 714 O O . ARG A 1 93 ? 0.276 -0.248 -28.005 1.00 57.94 93 ARG A O 1
ATOM 721 N N . THR A 1 94 ? -0.447 -2.100 -26.953 1.00 60.81 94 THR A N 1
ATOM 722 C CA . THR A 1 94 ? -1.556 -2.352 -27.883 1.00 60.81 94 THR A CA 1
ATOM 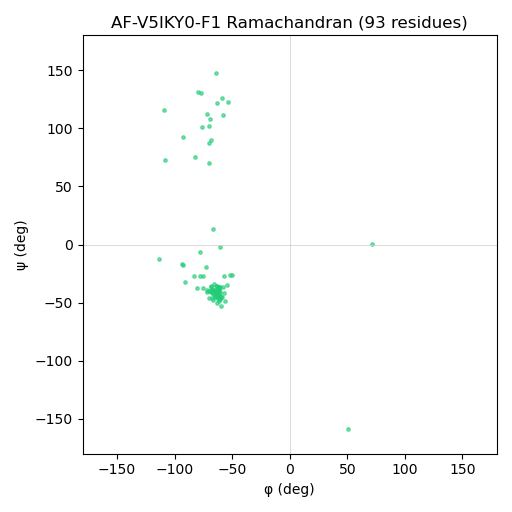723 C C . THR A 1 94 ? -2.624 -1.284 -27.644 1.00 60.81 94 THR A C 1
ATOM 725 O O . THR A 1 94 ? -3.237 -1.249 -26.576 1.00 60.81 94 THR A O 1
ATOM 728 N N . ARG A 1 95 ? -2.751 -0.341 -28.584 1.00 55.97 95 ARG A N 1
ATOM 729 C CA . ARG A 1 95 ? -3.843 0.640 -28.606 1.00 55.97 95 ARG A CA 1
ATOM 730 C C . ARG A 1 95 ? -5.146 -0.003 -29.048 1.00 55.97 95 ARG A C 1
ATOM 732 O O . ARG A 1 95 ? -5.076 -0.890 -29.924 1.00 55.97 95 ARG A O 1
#

Radius of gyration: 22.7 Å; Cα contacts (8 Å, |Δi|>4): 48; chains: 1; bounding box: 65×34×54 Å